Protein AF-A0A2V4H2M9-F1 (afdb_monomer)

Foldseek 3Di:
DDPVVVLVVVLVVVVVVQVVVVVPDPFDWDKDWDDCSVVSNDDPPDDTDIDIGHPDDDDPPPDPPD

Nearest PDB structures (foldseek):
  5w0n-assembly2_B  TM=4.456E-01  e=3.156E+00  Homo sapiens
  5w0m-assembly2_B  TM=4.231E-01  e=3.156E+00  Homo sapiens
  5wu4-assembly2_B  TM=5.201E-01  e=6.181E+00  Homo sapiens
  7qps-assembly2_B  TM=5.992E-01  e=7.562E+00  Acinetobacter baumannii

Mean predicted aligned error: 6.34 Å

Sequence (66 aa):
MGIIQKRIEKRTKVIEDISRFAMSLDFRCSVVLIGSYARGDFNLWGDVDVLIIGNFKGTLLRGSKV

pLDDT: mean 87.37, std 13.34, range [44.12, 97.5]

Radius of gyration: 15.3 Å; Cα contacts (8 Å, |Δi|>4): 47; chains: 1; bounding box: 44×19×36 Å

Solvent-accessible surface area (backbone atoms only — not comparable to full-atom values): 4355 Å² total; per-residue (Å²): 135,57,73,66,58,57,50,52,52,53,53,51,51,51,54,51,52,50,50,52,55,54,70,68,52,94,61,80,60,47,74,42,73,35,65,42,67,58,75,68,75,56,59,96,88,56,81,85,45,72,49,78,50,58,88,78,84,83,66,93,78,75,62,82,85,124

Secondary structure (DSSP, 8-state):
--HHHHHHHHHHHHHHHHHHHHHH-SS-EEEEE-HHHHHT---TT----EEEEE---S-TTS----

Structure (mmCIF, N/CA/C/O backbone):
data_AF-A0A2V4H2M9-F1
#
_entry.id   AF-A0A2V4H2M9-F1
#
loop_
_atom_site.group_PDB
_atom_site.id
_atom_site.type_symbol
_atom_site.label_atom_id
_atom_site.label_alt_id
_atom_site.label_comp_id
_atom_site.label_asym_id
_atom_site.label_entity_id
_atom_site.label_seq_id
_atom_site.pdbx_PDB_ins_code
_atom_site.Cartn_x
_atom_site.Cartn_y
_atom_site.Cartn_z
_atom_site.occupancy
_atom_site.B_iso_or_equiv
_atom_site.auth_seq_id
_atom_site.auth_comp_id
_atom_site.auth_asym_id
_atom_site.auth_atom_id
_atom_site.pdbx_PDB_model_num
ATOM 1 N N . MET A 1 1 ? -19.830 5.112 19.129 1.00 61.97 1 MET A N 1
ATOM 2 C CA . MET A 1 1 ? -19.494 4.554 17.797 1.00 61.97 1 MET A CA 1
ATOM 3 C C . MET A 1 1 ? -19.348 3.040 17.903 1.00 61.97 1 MET A C 1
ATOM 5 O O . MET A 1 1 ? -18.587 2.592 18.756 1.00 61.97 1 MET A O 1
ATOM 9 N N . GLY A 1 2 ? -20.064 2.261 17.089 1.00 89.62 2 GLY A N 1
ATOM 10 C CA . GLY A 1 2 ? -19.949 0.794 17.085 1.00 89.62 2 GLY A CA 1
ATOM 11 C C . GLY A 1 2 ? -18.640 0.292 16.457 1.00 89.62 2 GLY A C 1
ATOM 12 O O . GLY A 1 2 ? -18.010 0.999 15.671 1.00 89.62 2 GLY A O 1
ATOM 13 N N . ILE A 1 3 ? -18.232 -0.939 16.784 1.00 87.56 3 ILE A N 1
ATOM 14 C CA . ILE A 1 3 ? -16.997 -1.566 16.264 1.00 87.56 3 ILE A CA 1
ATOM 15 C C . ILE A 1 3 ? -17.039 -1.713 14.736 1.00 87.56 3 ILE A C 1
ATOM 17 O O . ILE A 1 3 ? -16.027 -1.489 14.076 1.00 87.56 3 ILE A O 1
ATOM 21 N N . ILE A 1 4 ? -18.206 -2.038 14.168 1.00 89.12 4 ILE A N 1
ATOM 22 C CA . ILE A 1 4 ? -18.388 -2.169 12.714 1.00 89.12 4 ILE A CA 1
ATOM 23 C C . ILE A 1 4 ? -18.099 -0.841 12.009 1.00 89.12 4 ILE A C 1
ATOM 25 O O . ILE A 1 4 ? -17.322 -0.814 11.059 1.00 89.12 4 ILE A O 1
ATOM 29 N N . GLN A 1 5 ? -18.643 0.264 12.524 1.00 91.19 5 GLN A N 1
ATOM 30 C CA . GLN A 1 5 ? -18.448 1.595 11.950 1.00 91.19 5 GLN A CA 1
ATOM 31 C C . GLN A 1 5 ? -16.962 1.977 11.901 1.00 91.19 5 GLN A C 1
ATOM 33 O O . GLN A 1 5 ? -16.451 2.348 10.848 1.00 91.19 5 GLN A O 1
ATOM 38 N N . LYS A 1 6 ? -16.235 1.767 13.008 1.00 90.31 6 LYS A N 1
ATOM 39 C CA . LYS A 1 6 ? -14.783 2.009 13.064 1.00 90.31 6 LYS A CA 1
ATOM 40 C C . LYS A 1 6 ? -14.008 1.176 12.037 1.00 90.31 6 LYS A C 1
ATOM 42 O O . LYS A 1 6 ? -13.003 1.634 11.499 1.00 90.31 6 LYS A O 1
ATOM 47 N N . ARG A 1 7 ? -14.443 -0.062 11.775 1.00 88.00 7 ARG A N 1
ATOM 48 C CA . ARG A 1 7 ? -13.808 -0.925 10.768 1.00 88.00 7 ARG A CA 1
ATOM 49 C C . ARG A 1 7 ? -14.072 -0.416 9.356 1.00 88.00 7 ARG A C 1
ATOM 51 O O . ARG A 1 7 ? -13.130 -0.352 8.573 1.00 88.00 7 ARG A O 1
ATOM 58 N N . ILE A 1 8 ? -15.302 -0.011 9.047 1.00 90.31 8 ILE A N 1
ATOM 59 C CA . ILE A 1 8 ? -15.636 0.588 7.747 1.00 90.31 8 ILE A CA 1
ATOM 60 C C . ILE A 1 8 ? -14.768 1.827 7.509 1.00 90.31 8 ILE A C 1
ATOM 62 O O . ILE A 1 8 ? -14.094 1.899 6.488 1.00 90.31 8 ILE A O 1
ATOM 66 N N . GLU A 1 9 ? -14.688 2.732 8.485 1.00 92.25 9 GLU A N 1
ATOM 67 C CA . GLU A 1 9 ? -13.860 3.944 8.403 1.00 92.25 9 GLU A CA 1
ATOM 68 C C . GLU A 1 9 ? -12.379 3.628 8.170 1.00 92.25 9 GLU A C 1
ATOM 70 O O . GLU A 1 9 ? -11.746 4.232 7.303 1.00 92.25 9 GLU A O 1
ATOM 75 N N . LYS A 1 10 ? -11.825 2.637 8.886 1.00 90.81 10 LYS A N 1
ATOM 76 C CA . LYS A 1 10 ? -10.434 2.208 8.684 1.00 90.81 10 LYS A CA 1
ATOM 77 C C . LYS A 1 10 ? -10.210 1.674 7.268 1.00 90.81 10 LYS A C 1
ATOM 79 O O . LYS A 1 10 ? -9.215 2.033 6.643 1.00 90.81 10 LYS A O 1
ATOM 84 N N . ARG A 1 11 ? -11.121 0.84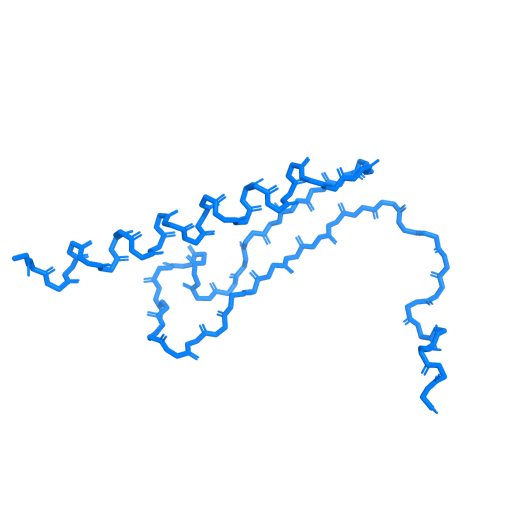1 6.753 1.00 90.56 11 ARG A N 1
ATOM 85 C CA . ARG A 1 11 ? -11.023 0.307 5.386 1.00 90.56 11 ARG A CA 1
ATOM 86 C C . ARG A 1 11 ? -11.092 1.426 4.352 1.00 90.56 11 ARG A C 1
ATOM 88 O O . ARG A 1 11 ? -10.265 1.451 3.448 1.00 90.56 11 ARG A O 1
ATOM 95 N N . THR A 1 12 ? -12.041 2.347 4.502 1.00 93.38 12 THR A N 1
ATOM 96 C CA . THR A 1 12 ? -12.209 3.488 3.594 1.00 93.38 12 THR A CA 1
ATOM 97 C C . THR A 1 12 ? -10.949 4.339 3.553 1.00 93.38 12 THR A C 1
ATOM 99 O O . THR A 1 12 ? -10.445 4.615 2.469 1.00 93.38 12 THR A O 1
ATOM 102 N N . LYS A 1 13 ? -10.367 4.657 4.716 1.00 94.38 13 LYS A N 1
ATOM 103 C CA . LYS A 1 13 ? -9.114 5.414 4.787 1.00 94.38 13 LYS A CA 1
ATOM 104 C C . LYS A 1 13 ? -7.976 4.728 4.025 1.00 94.38 13 LYS A C 1
ATOM 106 O O . LYS A 1 13 ? -7.280 5.381 3.259 1.00 94.38 13 LYS A O 1
ATOM 111 N N . VAL A 1 14 ? -7.828 3.410 4.181 1.00 93.69 14 VAL A N 1
ATOM 112 C CA . VAL A 1 14 ? -6.804 2.636 3.458 1.00 93.69 14 VAL A CA 1
ATOM 113 C C . VAL A 1 14 ? -7.039 2.661 1.944 1.00 93.69 14 VAL A C 1
ATOM 115 O O . VAL A 1 14 ? -6.091 2.835 1.183 1.00 93.69 14 VAL A O 1
ATOM 118 N N . ILE A 1 15 ? -8.289 2.536 1.492 1.00 94.00 15 ILE A N 1
ATOM 119 C CA . ILE A 1 15 ? -8.632 2.635 0.064 1.00 94.00 15 ILE A CA 1
ATOM 120 C C . ILE A 1 15 ? -8.278 4.026 -0.485 1.00 94.00 15 ILE A C 1
ATOM 122 O O . ILE A 1 15 ? -7.712 4.133 -1.574 1.00 94.00 15 ILE A O 1
ATOM 126 N N . GLU A 1 16 ? -8.569 5.089 0.264 1.00 96.56 16 GLU A N 1
ATOM 127 C CA . GLU A 1 16 ? -8.204 6.457 -0.113 1.00 96.56 16 GLU A CA 1
ATOM 128 C C . GLU A 1 16 ? -6.684 6.667 -0.156 1.00 96.56 16 GLU A C 1
ATOM 130 O O . GLU A 1 16 ? -6.180 7.284 -1.095 1.00 96.56 16 GLU A O 1
ATOM 135 N N . ASP A 1 17 ? -5.948 6.139 0.826 1.00 96.00 17 ASP A N 1
ATOM 136 C CA . ASP A 1 17 ? -4.483 6.204 0.877 1.00 96.00 17 ASP A CA 1
ATOM 137 C C . ASP A 1 17 ? -3.853 5.495 -0.332 1.00 96.00 17 ASP A C 1
ATOM 139 O O . ASP A 1 17 ? -2.991 6.071 -1.000 1.00 96.00 17 ASP A O 1
ATOM 143 N N . ILE A 1 18 ? -4.329 4.293 -0.679 1.00 96.12 18 ILE A N 1
ATOM 144 C CA . ILE A 1 18 ? -3.870 3.569 -1.876 1.00 96.12 18 ILE A CA 1
ATOM 145 C C . ILE A 1 18 ? -4.230 4.331 -3.150 1.00 96.12 18 ILE A C 1
ATOM 147 O O . ILE A 1 18 ? -3.431 4.370 -4.081 1.00 96.12 18 ILE A O 1
ATOM 151 N N . SER A 1 19 ? -5.408 4.952 -3.203 1.00 95.75 19 SER A N 1
ATOM 152 C CA . SER A 1 19 ? -5.822 5.737 -4.370 1.00 95.75 19 SER A CA 1
ATOM 153 C C . SER A 1 19 ? -4.901 6.941 -4.574 1.00 95.75 19 SER A C 1
ATOM 155 O O . SER A 1 19 ? -4.447 7.182 -5.691 1.00 95.75 19 SER A O 1
ATOM 157 N N . ARG A 1 20 ? -4.551 7.651 -3.492 1.00 97.50 20 ARG A N 1
ATOM 158 C CA . ARG A 1 20 ? -3.560 8.739 -3.526 1.00 97.50 20 ARG A CA 1
ATOM 159 C C . ARG A 1 20 ? -2.184 8.239 -3.956 1.00 97.50 20 ARG A C 1
ATOM 161 O O . ARG A 1 20 ? -1.557 8.859 -4.810 1.00 97.50 20 ARG A O 1
ATOM 168 N N . PHE A 1 21 ? -1.738 7.111 -3.406 1.00 95.69 21 PHE A N 1
ATOM 169 C CA . PHE A 1 21 ? -0.489 6.471 -3.809 1.00 95.69 21 PHE A CA 1
ATOM 170 C C . PHE A 1 21 ? -0.489 6.136 -5.307 1.00 95.69 21 PHE A C 1
ATOM 172 O O . PHE A 1 21 ? 0.431 6.533 -6.016 1.00 95.69 21 PHE A O 1
ATOM 179 N N . ALA A 1 22 ? -1.548 5.507 -5.818 1.00 95.38 22 ALA A N 1
ATOM 180 C CA . ALA A 1 22 ? -1.681 5.169 -7.232 1.00 95.38 22 ALA A CA 1
ATOM 181 C C . ALA A 1 22 ? -1.640 6.409 -8.138 1.00 95.38 22 ALA A C 1
ATOM 183 O O . ALA A 1 22 ? -0.976 6.387 -9.1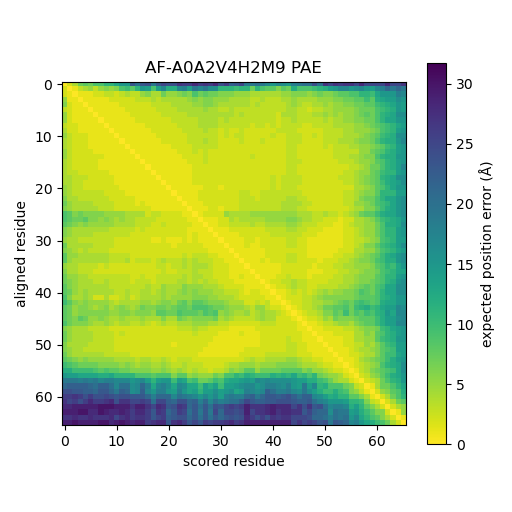70 1.00 95.38 22 ALA A O 1
ATOM 184 N N . MET A 1 23 ? -2.301 7.499 -7.734 1.00 95.88 23 MET A N 1
ATOM 185 C CA . MET A 1 23 ? -2.286 8.773 -8.464 1.00 95.88 23 MET A CA 1
ATOM 186 C C . MET A 1 23 ? -0.924 9.479 -8.433 1.00 95.88 23 MET A C 1
ATOM 188 O O . MET A 1 23 ? -0.656 10.297 -9.308 1.00 95.88 23 MET A O 1
ATOM 192 N N . SER A 1 24 ? -0.072 9.188 -7.446 1.00 97.19 24 SER A N 1
ATOM 193 C CA . SER A 1 24 ? 1.281 9.756 -7.361 1.00 97.19 24 SER A CA 1
ATOM 194 C C . SER A 1 24 ? 2.309 9.067 -8.264 1.00 97.19 24 SER A C 1
ATOM 196 O O . SER A 1 24 ? 3.405 9.596 -8.432 1.00 97.19 24 SER A O 1
ATOM 198 N N . LEU A 1 25 ? 1.979 7.906 -8.842 1.00 94.94 25 LEU A N 1
ATOM 199 C CA . LEU A 1 25 ? 2.871 7.198 -9.758 1.00 94.94 25 LEU A CA 1
ATOM 200 C C . LEU A 1 25 ? 2.910 7.923 -11.111 1.00 94.94 25 LEU A C 1
ATOM 202 O O . LEU A 1 25 ? 1.880 8.165 -11.735 1.00 94.94 25 LEU A O 1
ATOM 206 N N . ASP A 1 26 ? 4.111 8.234 -11.590 1.00 93.75 26 ASP A N 1
ATOM 207 C CA . ASP A 1 26 ? 4.368 9.024 -12.802 1.00 93.75 26 ASP A CA 1
ATOM 208 C C . ASP A 1 26 ? 4.395 8.189 -14.095 1.00 93.75 26 ASP A C 1
ATOM 210 O O . ASP A 1 26 ? 4.801 8.659 -15.160 1.00 93.75 26 ASP A O 1
ATOM 214 N N . PHE A 1 27 ? 3.933 6.940 -14.029 1.00 93.44 27 PHE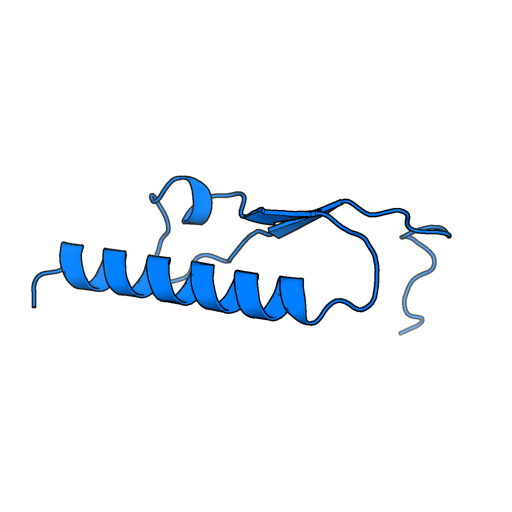 A N 1
ATOM 215 C CA . PHE A 1 27 ? 3.925 6.010 -15.148 1.00 93.44 27 PHE A CA 1
ATOM 216 C C . PHE A 1 27 ? 2.584 5.294 -15.288 1.00 93.44 27 PHE A C 1
ATOM 218 O O . PHE A 1 27 ? 1.837 5.081 -14.332 1.00 93.44 27 PHE A O 1
ATOM 225 N N . ARG A 1 28 ? 2.286 4.862 -16.519 1.00 94.19 28 ARG A N 1
ATOM 226 C CA . ARG A 1 28 ? 1.059 4.121 -16.817 1.00 94.19 28 ARG A CA 1
ATOM 227 C C . ARG A 1 28 ? 1.096 2.747 -16.151 1.00 94.19 28 ARG A C 1
ATOM 229 O O . ARG A 1 28 ? 1.826 1.853 -16.585 1.00 94.19 28 ARG A O 1
ATOM 236 N N . CYS A 1 29 ? 0.253 2.573 -15.144 1.00 95.75 29 CYS A N 1
ATOM 237 C CA . CYS A 1 29 ? 0.078 1.319 -14.432 1.00 95.75 29 CYS A CA 1
ATOM 238 C C . CYS A 1 29 ? -1.370 1.131 -13.970 1.00 95.75 29 CYS A C 1
ATOM 240 O O . CYS A 1 29 ? -2.206 2.027 -14.070 1.00 95.75 29 CYS A O 1
ATOM 242 N N . SER A 1 30 ? -1.670 -0.073 -13.500 1.00 96.81 30 SER A N 1
ATOM 243 C CA . SER A 1 30 ? -2.858 -0.403 -12.721 1.00 96.81 30 SER A CA 1
ATOM 244 C C . SER A 1 30 ? -2.413 -0.766 -11.313 1.00 96.81 30 SER A C 1
ATOM 246 O O . SER A 1 30 ? -1.488 -1.558 -11.146 1.00 96.81 30 SER A O 1
ATOM 248 N N . VAL A 1 31 ? -3.076 -0.202 -10.309 1.00 96.81 31 VAL A N 1
ATOM 249 C CA . VAL A 1 31 ? -2.826 -0.497 -8.897 1.00 96.81 31 VAL A CA 1
ATOM 250 C C .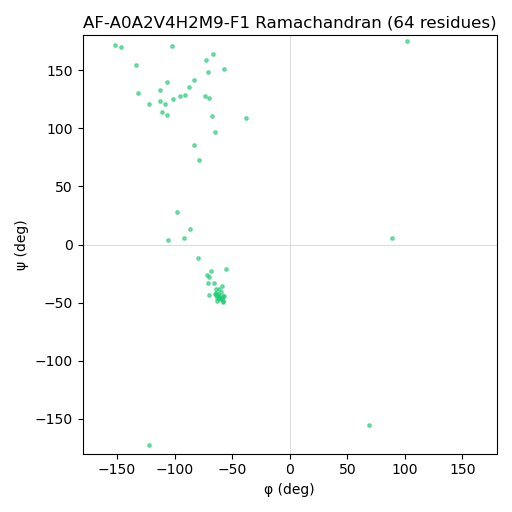 VAL A 1 31 ? -4.050 -1.215 -8.349 1.00 96.81 31 VAL A C 1
ATOM 252 O O . VAL A 1 31 ? -5.166 -0.710 -8.454 1.00 96.81 31 VAL A O 1
ATOM 255 N N . VAL A 1 32 ? -3.852 -2.410 -7.801 1.00 96.44 32 VAL A N 1
ATOM 256 C CA . VAL A 1 32 ? -4.925 -3.288 -7.331 1.00 96.44 32 VAL A CA 1
ATOM 257 C C . VAL A 1 32 ? -4.703 -3.590 -5.855 1.00 96.44 32 VAL A C 1
ATOM 259 O O . VAL A 1 32 ? -3.675 -4.151 -5.482 1.00 96.44 32 VAL A O 1
ATOM 262 N N . LEU A 1 33 ? -5.676 -3.240 -5.012 1.00 95.19 33 LEU A N 1
ATOM 263 C CA . LEU A 1 33 ? -5.699 -3.683 -3.619 1.00 95.19 33 LEU A CA 1
ATOM 264 C C . LEU A 1 33 ? -6.006 -5.183 -3.582 1.00 95.19 33 LEU A C 1
ATOM 266 O O . LEU A 1 33 ? -7.018 -5.625 -4.131 1.00 95.19 33 LEU A O 1
ATOM 270 N N . ILE A 1 34 ? -5.149 -5.952 -2.919 1.00 95.75 34 ILE A N 1
ATOM 271 C CA . ILE A 1 34 ? -5.310 -7.397 -2.743 1.00 95.75 34 ILE A CA 1
ATOM 272 C C . ILE A 1 34 ? -5.325 -7.740 -1.244 1.00 95.75 34 ILE A C 1
ATOM 274 O O . ILE A 1 34 ? -5.426 -6.864 -0.383 1.00 95.75 34 ILE A O 1
ATOM 278 N N . GLY A 1 35 ? -5.314 -9.030 -0.912 1.00 94.00 35 GLY A N 1
ATOM 279 C CA . GLY A 1 35 ? -5.225 -9.471 0.480 1.00 94.00 35 GLY A CA 1
ATOM 280 C C . GLY A 1 35 ? -6.475 -9.173 1.315 1.00 94.00 35 GLY A C 1
ATOM 281 O O . GLY A 1 35 ? -7.598 -9.079 0.805 1.00 94.00 35 GLY A O 1
ATOM 282 N N . SER A 1 36 ? -6.294 -9.077 2.634 1.00 93.81 36 SER A N 1
ATOM 283 C CA . SER A 1 36 ? -7.419 -9.000 3.578 1.00 93.8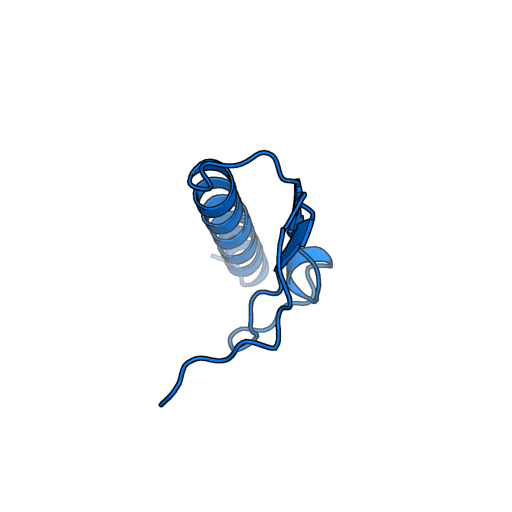1 36 SER A CA 1
ATOM 284 C C . SER A 1 36 ? -8.188 -7.678 3.523 1.00 93.81 36 SER A C 1
ATOM 286 O O . SER A 1 36 ? -9.391 -7.626 3.779 1.00 93.81 36 SER A O 1
ATOM 288 N N . TYR A 1 37 ? -7.525 -6.584 3.141 1.00 93.06 37 TYR A N 1
ATOM 289 C CA . TYR A 1 37 ? -8.195 -5.289 2.980 1.00 93.06 37 TYR A CA 1
ATOM 290 C C . TYR A 1 37 ? -9.127 -5.263 1.759 1.00 93.06 37 TYR A C 1
ATOM 292 O O . TYR A 1 37 ? -10.200 -4.649 1.824 1.00 93.06 37 TYR A O 1
ATOM 300 N N . ALA A 1 38 ? -8.781 -5.989 0.688 1.00 92.12 38 ALA A N 1
ATOM 301 C CA . ALA A 1 38 ? -9.667 -6.178 -0.459 1.00 92.12 38 ALA A CA 1
ATOM 302 C C . ALA A 1 38 ? -10.941 -6.941 -0.060 1.00 92.12 38 ALA A C 1
ATOM 304 O O . ALA A 1 38 ? -12.049 -6.477 -0.342 1.00 92.12 38 ALA A O 1
ATOM 305 N N . ARG A 1 39 ? -10.787 -8.060 0.665 1.00 90.50 39 ARG A N 1
ATOM 306 C CA . ARG A 1 39 ? -11.895 -8.923 1.121 1.00 90.50 39 ARG A CA 1
ATOM 307 C C . ARG A 1 39 ? -12.739 -8.317 2.244 1.00 90.50 39 ARG A C 1
ATOM 309 O O . ARG A 1 39 ? -13.910 -8.657 2.375 1.00 90.50 39 ARG A O 1
ATOM 316 N N . GLY A 1 40 ? -12.165 -7.419 3.044 1.00 87.75 40 GLY A N 1
ATOM 317 C CA . GLY A 1 40 ? -12.835 -6.815 4.199 1.00 87.75 40 GLY A CA 1
ATOM 318 C C . GLY A 1 40 ? -12.675 -7.596 5.511 1.00 87.75 40 GLY A C 1
ATOM 319 O O . GLY A 1 40 ? -13.245 -7.190 6.521 1.00 87.75 40 GLY A O 1
ATOM 320 N N . ASP A 1 41 ? -11.871 -8.661 5.525 1.00 90.44 41 ASP A N 1
ATOM 321 C CA . ASP A 1 41 ? -11.527 -9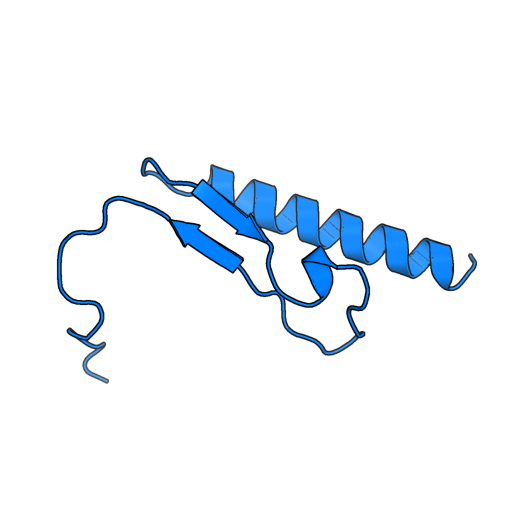.496 6.689 1.00 90.44 41 ASP A CA 1
ATOM 322 C C . ASP A 1 41 ? -10.174 -9.097 7.320 1.00 90.44 41 ASP A C 1
ATOM 324 O O . ASP A 1 41 ? -9.475 -9.911 7.920 1.00 90.44 41 ASP A O 1
ATOM 328 N N . PHE A 1 42 ? -9.784 -7.828 7.185 1.00 90.38 42 PHE A N 1
ATOM 329 C CA . PHE A 1 42 ? -8.519 -7.302 7.694 1.00 90.38 42 PHE A CA 1
ATOM 330 C C . PHE A 1 42 ? -8.500 -7.196 9.221 1.00 90.38 42 PHE A C 1
ATOM 332 O O . PHE A 1 42 ? -9.504 -6.927 9.891 1.00 90.38 42 PHE A O 1
ATOM 339 N N . ASN A 1 43 ? -7.307 -7.377 9.776 1.00 87.31 43 ASN A N 1
ATOM 340 C CA . ASN A 1 43 ? -7.066 -7.280 11.205 1.00 87.31 43 ASN A CA 1
ATOM 341 C C . ASN A 1 43 ? -6.410 -5.925 11.562 1.00 87.31 43 ASN A C 1
ATOM 343 O O . ASN A 1 43 ? -6.058 -5.127 10.691 1.00 87.31 43 ASN A O 1
ATOM 347 N N . LEU A 1 44 ? -6.299 -5.614 12.858 1.00 79.00 44 LEU A N 1
ATOM 348 C CA . LEU A 1 44 ? -5.774 -4.316 13.299 1.00 79.00 44 LEU A CA 1
ATOM 349 C C . LEU A 1 44 ? -4.288 -4.121 12.946 1.00 79.00 44 LEU A C 1
ATOM 351 O O . LEU A 1 44 ? -3.904 -2.992 12.642 1.00 79.00 44 LEU A O 1
ATOM 355 N N . TRP A 1 45 ? -3.519 -5.207 12.960 1.00 85.38 45 TRP A N 1
ATOM 356 C CA . TRP A 1 45 ? -2.060 -5.282 12.824 1.00 85.38 45 TRP A 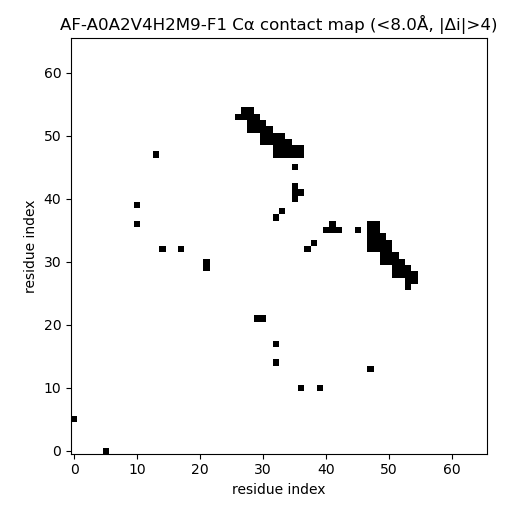CA 1
ATOM 357 C C . TRP A 1 45 ? -1.604 -5.798 11.456 1.00 85.38 45 TRP A C 1
ATOM 359 O O . TRP A 1 45 ? -0.426 -6.054 11.258 1.00 85.38 45 TRP A O 1
ATOM 369 N N . GLY A 1 46 ? -2.552 -6.026 10.553 1.00 84.12 46 GLY A N 1
ATOM 370 C CA . GLY A 1 46 ? -2.315 -6.654 9.271 1.00 84.12 46 GLY A CA 1
ATOM 371 C C . GLY A 1 46 ? -1.819 -5.624 8.282 1.00 84.12 46 GLY A C 1
ATOM 372 O O . GLY A 1 46 ? -2.311 -4.488 8.265 1.00 84.12 46 GLY A O 1
ATOM 373 N N . ASP A 1 47 ? -0.884 -6.061 7.455 1.00 93.00 47 ASP A N 1
ATOM 374 C CA . ASP A 1 47 ? -0.341 -5.264 6.372 1.00 93.00 47 ASP A CA 1
ATOM 375 C C . ASP A 1 47 ? -1.400 -4.984 5.296 1.00 93.00 47 ASP A C 1
ATOM 377 O O . ASP A 1 47 ? -2.476 -5.593 5.240 1.00 93.00 47 ASP A O 1
ATOM 381 N N . VAL A 1 48 ? -1.098 -4.001 4.452 1.00 93.94 48 VAL A N 1
ATOM 382 C CA . VAL A 1 48 ? -1.915 -3.630 3.299 1.00 93.94 48 VAL A CA 1
ATOM 383 C C . VAL A 1 48 ? -1.203 -4.109 2.041 1.00 93.94 48 VAL A C 1
ATOM 385 O O . VAL A 1 48 ? -0.165 -3.570 1.668 1.00 93.94 48 VAL A O 1
ATOM 388 N N . ASP A 1 49 ? -1.782 -5.103 1.375 1.00 94.75 49 ASP A N 1
ATOM 389 C CA . ASP A 1 49 ? -1.198 -5.700 0.178 1.00 94.75 49 ASP A CA 1
ATOM 390 C C . ASP A 1 49 ? -1.680 -4.994 -1.098 1.00 94.75 49 ASP A C 1
ATOM 392 O O . ASP A 1 49 ? -2.884 -4.859 -1.346 1.00 94.75 49 ASP A O 1
ATOM 396 N N . VAL A 1 50 ? -0.739 -4.584 -1.951 1.00 96.19 50 VAL A N 1
ATOM 397 C CA . VAL A 1 50 ? -1.022 -3.889 -3.214 1.00 96.19 50 VAL A CA 1
ATOM 398 C C . VAL A 1 50 ? -0.231 -4.525 -4.354 1.00 96.19 50 VAL A C 1
ATOM 400 O O . VAL A 1 50 ? 0.981 -4.704 -4.259 1.00 96.19 50 VAL A O 1
ATOM 403 N N . LEU A 1 51 ? -0.913 -4.830 -5.458 1.00 95.81 51 LEU A N 1
ATOM 404 C CA . LEU A 1 51 ? -0.304 -5.277 -6.708 1.00 95.81 51 LEU A CA 1
ATOM 405 C C . LEU A 1 51 ? -0.242 -4.113 -7.700 1.00 95.81 51 LEU A C 1
ATOM 407 O O . LEU A 1 51 ? -1.269 -3.522 -8.031 1.00 95.81 51 L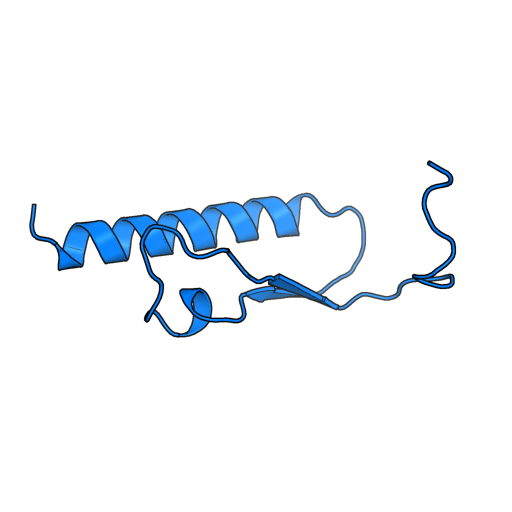EU A O 1
ATOM 411 N N . ILE A 1 52 ? 0.950 -3.819 -8.217 1.00 95.50 52 ILE A N 1
ATOM 412 C CA . ILE A 1 52 ? 1.153 -2.813 -9.265 1.00 95.50 52 ILE A CA 1
ATOM 413 C C . ILE A 1 52 ? 1.483 -3.530 -10.572 1.00 95.50 52 ILE A C 1
ATOM 415 O O . ILE A 1 52 ? 2.472 -4.254 -10.666 1.00 95.50 52 ILE A O 1
ATOM 419 N N . ILE A 1 53 ? 0.659 -3.311 -11.591 1.00 95.31 53 ILE A N 1
ATOM 420 C CA . ILE A 1 53 ? 0.821 -3.873 -12.930 1.00 95.31 53 ILE A CA 1
ATOM 421 C C . ILE A 1 53 ? 1.174 -2.729 -13.871 1.00 95.31 53 ILE A C 1
ATOM 423 O O . ILE A 1 53 ? 0.366 -1.838 -14.117 1.00 95.31 53 ILE A O 1
ATOM 427 N N . GLY A 1 54 ? 2.382 -2.744 -14.412 1.00 93.25 54 GLY A N 1
ATOM 428 C CA . GLY A 1 54 ? 2.876 -1.714 -15.316 1.00 93.25 54 GLY A CA 1
ATOM 429 C C . GLY A 1 54 ? 3.907 -2.286 -16.275 1.00 93.25 54 GLY A C 1
ATOM 430 O O . GLY A 1 54 ? 4.336 -3.432 -16.144 1.00 93.25 54 GLY A O 1
ATOM 431 N N . ASN A 1 55 ? 4.307 -1.481 -17.253 1.00 91.00 55 ASN A N 1
ATOM 432 C CA . ASN A 1 55 ? 5.391 -1.851 -18.154 1.00 91.00 55 ASN A CA 1
ATOM 433 C C . ASN A 1 55 ? 6.741 -1.514 -17.507 1.00 91.00 55 ASN A C 1
ATOM 435 O O . ASN A 1 55 ? 7.283 -0.428 -17.713 1.00 91.00 55 ASN A O 1
ATOM 439 N N . PHE A 1 56 ? 7.260 -2.433 -16.695 1.00 86.81 56 PHE A N 1
ATOM 440 C CA . PHE A 1 56 ? 8.562 -2.287 -16.052 1.00 86.81 56 PHE A CA 1
ATOM 441 C C . PHE A 1 56 ? 9.676 -2.805 -16.965 1.00 86.81 56 PHE A C 1
ATOM 443 O O . PHE A 1 56 ? 9.565 -3.877 -17.559 1.00 86.81 56 PHE A O 1
ATOM 450 N N . LYS A 1 57 ? 10.775 -2.053 -17.061 1.00 83.31 57 LYS A N 1
ATOM 451 C CA . LYS A 1 57 ? 11.994 -2.481 -17.758 1.00 83.31 57 LYS A CA 1
ATOM 452 C C . LYS A 1 57 ? 13.075 -2.825 -16.737 1.00 83.31 57 LYS A C 1
ATOM 454 O O . LYS A 1 57 ? 13.262 -2.096 -15.769 1.00 83.31 57 LYS A O 1
ATOM 459 N N . GLY A 1 58 ? 13.825 -3.893 -17.002 1.00 75.12 58 GLY A N 1
ATOM 460 C CA . GLY A 1 58 ? 14.913 -4.366 -16.144 1.00 75.12 58 GLY A CA 1
ATOM 461 C C . GLY A 1 58 ? 14.533 -5.572 -15.284 1.00 75.12 58 GLY A C 1
ATOM 462 O O . GLY A 1 58 ? 13.396 -6.036 -15.292 1.00 75.12 58 GLY A O 1
ATOM 463 N N . THR A 1 59 ? 15.516 -6.109 -14.564 1.00 73.06 59 THR A N 1
ATOM 464 C CA . THR A 1 59 ? 15.340 -7.272 -13.685 1.00 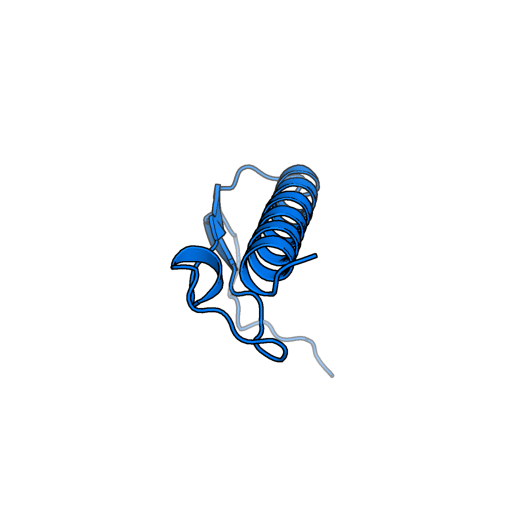73.06 59 THR A CA 1
ATOM 465 C C . THR A 1 59 ? 15.096 -6.799 -12.257 1.00 73.06 59 THR A C 1
ATOM 467 O O . THR A 1 59 ? 15.925 -6.075 -11.709 1.00 73.06 59 THR A O 1
ATOM 470 N N . LEU A 1 60 ? 14.021 -7.280 -11.622 1.00 67.19 60 LEU A N 1
ATOM 471 C CA . LEU A 1 60 ? 13.682 -7.000 -10.214 1.00 67.19 60 LEU A CA 1
ATOM 472 C C . LEU A 1 60 ? 14.812 -7.365 -9.226 1.00 67.19 60 LEU A C 1
ATOM 474 O O . LEU A 1 60 ? 14.867 -6.846 -8.120 1.00 67.19 60 LEU A O 1
ATOM 478 N N . LEU A 1 61 ? 15.730 -8.243 -9.642 1.00 62.81 61 LEU A N 1
ATOM 479 C CA . LEU A 1 61 ? 16.837 -8.776 -8.845 1.00 62.81 61 LEU A CA 1
ATOM 480 C C . LEU A 1 61 ? 18.151 -7.986 -8.964 1.00 62.81 61 LEU A C 1
ATOM 482 O O . LEU A 1 61 ? 19.159 -8.416 -8.403 1.00 62.81 61 LEU A O 1
ATOM 486 N N . ARG A 1 62 ? 18.195 -6.842 -9.667 1.00 54.69 62 ARG A N 1
ATOM 487 C CA . ARG A 1 62 ? 19.369 -5.950 -9.596 1.00 54.69 62 ARG A CA 1
ATOM 488 C C . ARG A 1 62 ? 19.283 -5.143 -8.299 1.00 54.69 62 ARG A C 1
ATOM 490 O O . ARG A 1 62 ? 18.900 -3.980 -8.287 1.00 54.69 62 ARG A O 1
ATOM 497 N N . GLY A 1 63 ? 19.547 -5.856 -7.207 1.00 48.53 63 GLY A N 1
ATOM 498 C CA . GLY A 1 63 ? 19.346 -5.417 -5.840 1.00 48.53 63 GLY A CA 1
ATOM 499 C C . GLY A 1 63 ? 20.095 -4.139 -5.496 1.00 48.53 63 GLY A C 1
ATOM 500 O O . GLY A 1 63 ? 21.182 -3.860 -6.011 1.00 48.53 63 GLY A O 1
ATOM 501 N N . SER A 1 64 ? 19.500 -3.409 -4.559 1.00 49.78 64 SER A N 1
ATOM 502 C CA . SER A 1 64 ? 20.208 -2.562 -3.614 1.00 49.78 64 SER A CA 1
ATOM 503 C C . SER A 1 64 ? 21.494 -3.271 -3.193 1.00 49.78 64 SER A C 1
ATOM 505 O O . SER A 1 64 ? 21.453 -4.285 -2.499 1.00 49.78 64 SER A O 1
ATOM 507 N N . LYS A 1 65 ? 22.638 -2.759 -3.650 1.00 44.12 65 LYS A N 1
ATOM 508 C CA . LYS A 1 65 ? 23.892 -2.986 -2.942 1.00 44.12 65 LYS A CA 1
ATOM 509 C C . LYS A 1 65 ? 23.733 -2.276 -1.600 1.00 44.12 65 LYS A C 1
ATOM 511 O O . LYS A 1 65 ? 23.843 -1.053 -1.551 1.00 44.12 65 LYS A O 1
ATOM 516 N N . VAL A 1 66 ? 23.355 -3.039 -0.580 1.00 48.19 66 VAL A N 1
ATOM 517 C CA . VAL A 1 66 ? 23.661 -2.716 0.816 1.00 48.19 66 VAL A CA 1
ATOM 518 C C . VAL A 1 66 ? 25.093 -3.161 1.063 1.00 48.19 66 VAL A C 1
ATOM 520 O O . VAL A 1 66 ? 25.433 -4.269 0.586 1.00 48.19 66 VAL A O 1
#